Protein AF-B0DZC9-F1 (afdb_monomer_lite)

Foldseek 3Di:
DDDDPVVVVVVLLVLLQLLVCLQCQLVVQLVVLVVVVVVLVVDPPVVNVVCVVVVVVVVSVVSNVVSVVSSVVSVVVSVCSCVVPPDRPSDVVSPPPVPPPPPPPDDDPPDDPPDPPDPDDDDDD

Sequence (125 aa):
MAHQPEDIHEEQIHFANVIATFRNYAQYSLAANNRRRKDVYTLPQADQEVLEKLGYKQKLDDVDKTILINADFLLKIAENPEIFGHDVDLDEENLQIGNVERVNSHEHHAGPLLASLVIEEGMSN

pLDDT: mean 74.79, std 25.24, range [29.03, 98.5]

Radius of gyration: 23.38 Å; chains: 1; bounding box: 42×28×90 Å

Organism: Laccaria bicolor (strain S238N-H82 / ATCC MYA-4686) (NCBI:txid486041)

Secondary structure (DSSP, 8-state):
-PPPHHHHHHHHHHHHHHHHHHHHHHHHHHHHHHHHHHHHTTS-HHHHHHHHHTTHHHHHHHHHHHHHHHHHHHHHHHH-GGGG-S-----GGG-----------S-------------------

Structure (mmCIF, N/CA/C/O backbone):
data_AF-B0DZC9-F1
#
_entry.id   AF-B0DZC9-F1
#
loop_
_atom_site.group_PDB
_atom_site.id
_atom_site.type_symbol
_atom_site.label_atom_id
_atom_site.label_alt_id
_atom_site.label_comp_id
_atom_site.label_asym_id
_atom_site.label_entity_id
_atom_site.label_seq_id
_atom_site.pdbx_PDB_ins_code
_atom_site.Cartn_x
_atom_site.Cartn_y
_atom_site.Cartn_z
_atom_site.occupancy
_atom_site.B_iso_or_equiv
_atom_site.auth_seq_id
_atom_site.auth_comp_id
_atom_site.auth_asym_id
_atom_site.auth_atom_id
_atom_site.pdbx_PDB_model_num
ATOM 1 N N . MET A 1 1 ? 10.321 13.522 -36.888 1.00 48.00 1 MET A N 1
ATOM 2 C CA . MET A 1 1 ? 11.165 14.289 -35.951 1.00 48.00 1 MET A CA 1
ATOM 3 C C . MET A 1 1 ? 12.017 13.263 -35.235 1.00 48.00 1 MET A C 1
ATOM 5 O O . MET A 1 1 ? 11.444 12.296 -34.758 1.00 48.00 1 MET A O 1
ATOM 9 N N . ALA A 1 2 ? 13.343 13.374 -35.295 1.00 54.72 2 ALA A N 1
ATOM 10 C CA . ALA A 1 2 ? 14.209 12.532 -34.474 1.00 54.72 2 ALA A CA 1
ATOM 11 C C . ALA A 1 2 ? 14.198 13.120 -33.057 1.00 54.72 2 ALA A C 1
ATOM 13 O O . ALA A 1 2 ? 14.349 14.335 -32.933 1.00 54.72 2 ALA A O 1
ATOM 14 N N . HIS A 1 3 ? 13.950 12.292 -32.043 1.00 65.06 3 HIS A N 1
ATOM 15 C CA . HIS A 1 3 ? 14.093 12.699 -30.645 1.00 65.06 3 HIS A CA 1
ATOM 16 C C . HIS A 1 3 ? 15.552 13.048 -30.385 1.00 65.06 3 HIS A C 1
ATOM 18 O O . HIS A 1 3 ? 16.446 12.387 -30.931 1.00 65.06 3 HIS A O 1
ATOM 24 N N . GLN A 1 4 ? 15.794 14.116 -29.630 1.00 76.94 4 GLN A N 1
ATOM 25 C CA . GLN A 1 4 ? 17.165 14.450 -29.300 1.00 76.94 4 GLN A CA 1
ATOM 26 C C . GLN A 1 4 ? 17.704 13.448 -28.261 1.00 76.94 4 GLN A C 1
ATOM 28 O O . GLN A 1 4 ? 16.922 12.862 -27.509 1.00 76.94 4 GLN A O 1
ATOM 33 N N . PRO A 1 5 ? 19.021 13.190 -28.228 1.00 72.06 5 PRO A N 1
ATOM 34 C CA . PRO A 1 5 ? 19.617 12.221 -27.307 1.00 72.06 5 PRO A CA 1
ATOM 35 C C . PRO A 1 5 ? 19.291 12.480 -25.828 1.00 72.06 5 PRO A C 1
ATOM 37 O O . PRO A 1 5 ? 19.185 11.536 -25.050 1.00 72.06 5 PRO A O 1
ATOM 40 N N . GLU A 1 6 ? 19.117 13.743 -25.440 1.00 75.00 6 GLU A N 1
ATOM 41 C CA . GLU A 1 6 ? 18.709 14.141 -24.095 1.00 75.00 6 GLU A CA 1
ATOM 42 C C . GLU A 1 6 ? 17.281 13.706 -23.745 1.00 75.00 6 GLU A C 1
ATOM 44 O O . GLU A 1 6 ? 17.070 13.220 -22.635 1.00 75.00 6 GLU A O 1
ATOM 49 N N . ASP A 1 7 ? 16.340 13.781 -24.695 1.00 79.25 7 ASP A N 1
ATOM 50 C CA . ASP A 1 7 ? 14.947 13.362 -24.486 1.00 79.25 7 ASP A CA 1
ATOM 51 C C . ASP A 1 7 ? 14.892 11.855 -24.181 1.00 79.25 7 ASP A C 1
ATOM 53 O O . ASP A 1 7 ? 14.182 11.408 -23.285 1.00 79.25 7 ASP A O 1
ATOM 57 N N . ILE A 1 8 ? 15.710 11.067 -24.890 1.00 79.31 8 ILE A N 1
ATOM 58 C CA . ILE A 1 8 ? 15.802 9.609 -24.714 1.00 79.31 8 ILE A CA 1
ATOM 59 C C . ILE A 1 8 ? 16.341 9.260 -23.321 1.00 79.31 8 ILE A C 1
ATOM 61 O O . ILE A 1 8 ? 15.850 8.334 -22.674 1.00 79.31 8 ILE A O 1
ATOM 65 N N . HIS A 1 9 ? 17.343 9.998 -22.843 1.00 79.19 9 HIS A N 1
ATOM 66 C CA . HIS A 1 9 ? 17.930 9.754 -21.528 1.00 79.19 9 HIS A CA 1
ATOM 67 C C . HIS A 1 9 ? 16.971 10.123 -20.386 1.00 79.19 9 HIS A C 1
ATOM 69 O O . HIS A 1 9 ? 16.846 9.381 -19.410 1.00 79.19 9 HIS A O 1
ATOM 75 N N . GLU A 1 10 ? 16.259 11.244 -20.514 1.00 84.12 10 GLU A N 1
ATOM 76 C CA . GLU A 1 10 ? 15.240 11.656 -19.546 1.00 84.12 10 GLU A CA 1
ATOM 77 C C . GLU A 1 10 ? 14.089 10.635 -19.482 1.00 84.12 10 GLU A C 1
ATOM 79 O O . GLU A 1 10 ? 13.682 10.218 -18.393 1.00 84.12 10 GLU A O 1
ATOM 84 N N . GLU A 1 11 ? 13.629 10.136 -20.633 1.00 82.88 11 GLU A N 1
ATOM 85 C CA . GLU A 1 11 ? 12.626 9.068 -20.709 1.00 82.88 11 GLU A CA 1
ATOM 86 C C . GLU A 1 11 ? 13.085 7.775 -20.011 1.00 82.88 11 GLU A C 1
ATOM 88 O O . GLU A 1 11 ? 12.303 7.171 -19.270 1.00 82.88 11 GLU A O 1
ATOM 93 N N . GLN A 1 12 ? 14.352 7.371 -20.168 1.00 83.19 12 GLN A N 1
ATOM 94 C CA . GLN A 1 12 ? 14.920 6.198 -19.484 1.00 83.19 12 GLN A CA 1
ATOM 95 C C . GLN A 1 12 ? 14.915 6.352 -17.957 1.00 83.19 12 GLN A C 1
ATOM 97 O O . GLN A 1 12 ? 14.516 5.426 -17.243 1.00 83.19 12 GLN A O 1
ATOM 102 N N . ILE A 1 13 ? 15.310 7.520 -17.440 1.00 86.31 13 ILE A N 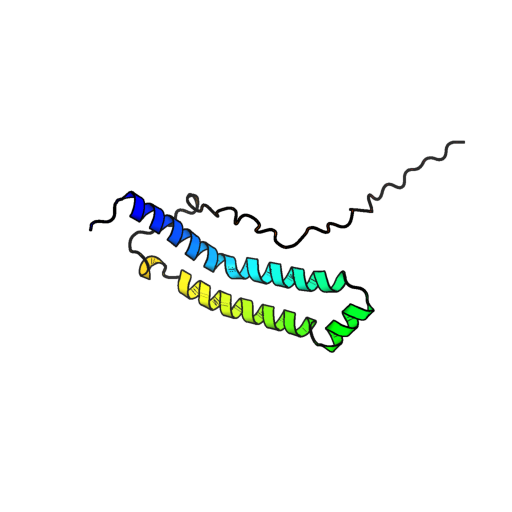1
ATOM 103 C CA . ILE A 1 13 ? 15.292 7.808 -15.996 1.00 86.31 13 ILE A CA 1
ATOM 104 C C . ILE A 1 13 ? 13.859 7.748 -15.462 1.00 86.31 13 ILE A C 1
ATOM 106 O O . ILE A 1 13 ? 13.586 7.107 -14.442 1.00 86.31 13 ILE A O 1
ATOM 110 N N . HIS A 1 14 ? 12.913 8.386 -16.153 1.00 87.06 14 HIS A N 1
ATOM 111 C CA . HIS A 1 14 ? 11.508 8.346 -15.756 1.00 87.06 14 HIS A CA 1
ATOM 112 C C . HIS A 1 14 ? 10.950 6.927 -15.766 1.00 87.06 14 HIS A C 1
ATOM 114 O O . HIS A 1 14 ? 10.239 6.542 -14.834 1.00 87.06 14 HIS A O 1
ATOM 120 N N . PHE A 1 15 ? 11.306 6.131 -16.769 1.00 86.94 15 PHE A N 1
ATOM 121 C CA . PHE A 1 15 ? 10.904 4.738 -16.848 1.00 86.94 15 PHE A CA 1
ATOM 122 C C . PHE A 1 15 ? 11.439 3.919 -15.663 1.00 86.94 15 PHE A C 1
ATOM 124 O O . PHE A 1 15 ? 10.658 3.252 -14.976 1.00 86.94 15 PHE A O 1
ATOM 131 N N . ALA A 1 16 ? 12.734 4.028 -15.347 1.00 86.75 16 ALA A N 1
ATOM 132 C CA . ALA A 1 16 ? 13.334 3.358 -14.192 1.00 86.75 16 ALA A CA 1
ATOM 133 C C . ALA A 1 16 ? 12.632 3.741 -12.875 1.00 86.75 16 ALA A C 1
ATOM 135 O O . ALA A 1 16 ? 12.324 2.875 -12.051 1.00 86.75 16 ALA A O 1
ATOM 136 N N . ASN A 1 17 ? 12.282 5.020 -12.711 1.00 88.88 17 AS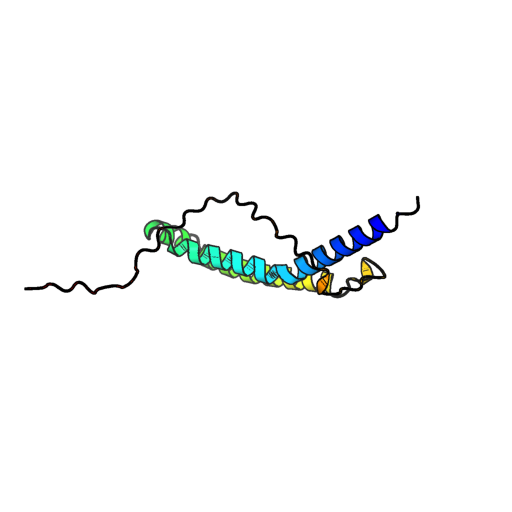N A N 1
ATOM 137 C CA . ASN A 1 17 ? 11.545 5.514 -11.546 1.00 88.88 17 ASN A CA 1
ATOM 138 C C . ASN A 1 17 ? 10.138 4.909 -11.427 1.00 88.88 17 ASN A C 1
ATOM 140 O O . ASN A 1 17 ? 9.696 4.571 -10.322 1.00 88.88 17 ASN A O 1
ATOM 144 N N . VAL A 1 18 ? 9.427 4.727 -12.543 1.00 91.50 18 VAL A N 1
ATOM 145 C CA . VAL A 1 18 ? 8.111 4.065 -12.557 1.00 91.50 18 VAL A CA 1
ATOM 146 C C . VAL A 1 18 ? 8.237 2.602 -12.130 1.00 91.50 18 VAL A C 1
ATOM 148 O O . VAL A 1 18 ? 7.493 2.154 -11.253 1.00 91.50 18 VAL A O 1
ATOM 151 N N . ILE A 1 19 ? 9.214 1.872 -12.671 1.00 90.69 19 ILE A N 1
ATOM 152 C CA . ILE A 1 19 ? 9.465 0.471 -12.305 1.00 90.69 19 ILE A CA 1
ATOM 153 C C . ILE A 1 19 ? 9.828 0.346 -10.821 1.00 90.69 19 ILE A C 1
ATOM 155 O O . ILE A 1 19 ? 9.263 -0.491 -10.109 1.00 90.69 19 ILE A O 1
ATOM 159 N N . ALA A 1 20 ? 10.713 1.208 -10.320 1.00 90.88 20 ALA A N 1
ATOM 160 C CA . ALA A 1 20 ? 11.064 1.252 -8.904 1.00 90.88 20 ALA A CA 1
ATOM 161 C C . ALA A 1 20 ? 9.836 1.541 -8.022 1.00 90.88 20 ALA A C 1
ATOM 163 O O . ALA A 1 20 ? 9.647 0.908 -6.981 1.00 90.88 20 ALA A O 1
ATOM 164 N N . THR A 1 21 ? 8.950 2.441 -8.456 1.00 93.75 21 THR A N 1
ATOM 165 C CA . THR A 1 21 ? 7.700 2.752 -7.746 1.00 93.75 21 THR A CA 1
ATOM 166 C C . THR A 1 21 ? 6.781 1.534 -7.657 1.00 93.75 21 THR A C 1
ATOM 168 O O . THR A 1 21 ? 6.235 1.257 -6.588 1.00 93.75 21 THR A O 1
ATOM 171 N N . PHE A 1 22 ? 6.640 0.763 -8.739 1.00 94.38 22 PHE A N 1
ATOM 172 C CA . PHE A 1 22 ? 5.847 -0.472 -8.732 1.00 94.38 22 PHE A CA 1
ATOM 173 C C . PHE A 1 22 ? 6.418 -1.508 -7.764 1.00 94.38 22 PHE A C 1
ATOM 175 O O . PHE A 1 22 ? 5.663 -2.101 -6.993 1.00 94.38 22 PHE A O 1
ATOM 182 N N . ARG A 1 23 ? 7.746 -1.665 -7.729 1.00 92.88 23 ARG A N 1
ATOM 183 C CA . ARG A 1 23 ? 8.431 -2.572 -6.792 1.00 92.88 23 ARG A CA 1
ATOM 184 C C . ARG A 1 23 ? 8.262 -2.141 -5.328 1.00 92.88 23 ARG A C 1
ATOM 186 O O . ARG A 1 23 ? 8.072 -2.986 -4.458 1.00 92.88 23 ARG A O 1
ATOM 193 N N . ASN A 1 24 ? 8.243 -0.835 -5.055 1.00 95.31 24 ASN A N 1
ATOM 194 C CA . ASN A 1 24 ? 8.111 -0.281 -3.701 1.00 95.31 24 ASN A CA 1
ATOM 195 C C . ASN A 1 24 ? 6.656 -0.159 -3.196 1.00 95.31 24 ASN A C 1
ATOM 197 O O . ASN A 1 24 ? 6.434 0.146 -2.017 1.00 95.31 24 ASN A O 1
ATOM 201 N N . TYR A 1 25 ? 5.653 -0.414 -4.045 1.00 97.75 25 TYR A N 1
ATOM 202 C CA . TYR A 1 25 ? 4.231 -0.242 -3.719 1.00 97.75 25 TYR A CA 1
ATOM 203 C C . TYR A 1 25 ? 3.800 -0.974 -2.439 1.00 97.75 25 TYR A C 1
ATOM 205 O O . TYR A 1 25 ? 3.112 -0.390 -1.595 1.00 97.75 25 TYR A O 1
ATOM 213 N N . ALA A 1 26 ? 4.196 -2.244 -2.284 1.00 97.31 26 ALA A N 1
ATOM 214 C CA . ALA A 1 26 ? 3.764 -3.080 -1.164 1.00 97.31 26 ALA A CA 1
ATOM 215 C C . ALA A 1 26 ? 4.255 -2.522 0.176 1.00 97.31 26 ALA A C 1
ATOM 217 O O . ALA A 1 26 ? 3.461 -2.325 1.097 1.00 97.31 26 ALA A O 1
ATOM 218 N N . GLN A 1 27 ? 5.552 -2.212 0.266 1.00 97.12 27 GLN A N 1
ATOM 219 C CA . GLN A 1 27 ? 6.152 -1.654 1.478 1.00 97.12 27 GLN A CA 1
ATOM 220 C C . GLN A 1 27 ? 5.483 -0.337 1.868 1.00 97.12 27 GLN A C 1
ATOM 222 O O . GLN A 1 27 ? 5.066 -0.175 3.017 1.00 97.12 27 GLN A O 1
ATOM 227 N N . TYR A 1 28 ? 5.330 0.578 0.909 1.00 97.75 28 TYR A N 1
ATOM 228 C CA . TYR A 1 28 ? 4.702 1.872 1.155 1.00 97.75 28 TYR A CA 1
ATOM 229 C C . TYR A 1 28 ? 3.252 1.723 1.647 1.00 97.75 28 TYR A C 1
ATOM 231 O O . TYR A 1 28 ? 2.864 2.289 2.674 1.00 97.75 28 TYR A O 1
ATOM 239 N N . SER A 1 29 ? 2.451 0.922 0.946 1.00 98.19 29 SER A N 1
ATOM 240 C CA . SER A 1 29 ? 1.019 0.771 1.220 1.00 98.19 29 SER A CA 1
ATOM 241 C C . SER A 1 29 ? 0.750 0.077 2.557 1.00 98.19 29 SER A C 1
ATOM 243 O O . SER A 1 29 ? -0.106 0.528 3.324 1.00 98.19 29 SER A O 1
ATOM 245 N N . LEU A 1 30 ? 1.511 -0.975 2.881 1.00 98.38 30 LEU A N 1
ATOM 246 C CA . LEU A 1 30 ? 1.413 -1.672 4.167 1.00 98.38 30 LEU A CA 1
ATOM 247 C C . LEU A 1 30 ? 1.861 -0.780 5.328 1.00 98.38 30 LEU A C 1
ATOM 249 O O . LEU A 1 30 ? 1.211 -0.758 6.374 1.00 98.38 30 LEU A O 1
ATOM 253 N N . ALA A 1 31 ? 2.931 0.003 5.160 1.00 97.94 31 ALA A N 1
ATOM 254 C CA . ALA A 1 31 ? 3.369 0.956 6.178 1.00 97.94 31 ALA A CA 1
ATOM 255 C C . ALA A 1 31 ? 2.284 2.006 6.475 1.00 97.94 31 ALA A C 1
ATOM 257 O O . ALA A 1 31 ? 1.994 2.290 7.641 1.00 97.94 31 ALA A O 1
ATOM 258 N N . ALA A 1 32 ? 1.629 2.531 5.437 1.00 97.81 32 ALA A N 1
ATOM 259 C CA . ALA A 1 32 ? 0.512 3.456 5.591 1.00 97.81 32 ALA A CA 1
ATOM 260 C C . ALA A 1 32 ? -0.687 2.808 6.306 1.00 97.81 32 ALA A C 1
ATOM 262 O O . ALA A 1 32 ? -1.289 3.433 7.181 1.00 97.81 32 ALA A O 1
ATOM 263 N N . ASN A 1 33 ? -1.024 1.554 5.987 1.00 98.06 33 ASN A N 1
ATOM 264 C CA . ASN A 1 33 ? -2.126 0.852 6.647 1.00 98.06 33 ASN A CA 1
ATOM 265 C C . ASN A 1 33 ? -1.818 0.529 8.120 1.00 98.06 33 ASN A C 1
ATOM 267 O O . ASN A 1 33 ? -2.656 0.734 8.999 1.00 98.06 33 ASN A O 1
ATOM 271 N N . ASN A 1 34 ? -0.575 0.150 8.419 1.00 97.81 34 ASN A N 1
ATOM 272 C CA . ASN A 1 34 ? -0.087 -0.022 9.785 1.00 97.81 34 ASN A CA 1
ATOM 273 C C . ASN A 1 34 ? -0.133 1.273 10.597 1.00 97.81 34 ASN A C 1
ATOM 275 O O . ASN A 1 34 ? -0.432 1.229 11.790 1.00 97.81 34 ASN A O 1
ATOM 279 N N . ARG A 1 35 ? 0.128 2.425 9.970 1.00 98.19 35 ARG A N 1
ATOM 280 C CA . ARG A 1 35 ? -0.056 3.723 10.626 1.00 98.19 35 ARG A CA 1
ATOM 281 C C . ARG A 1 35 ? -1.519 3.940 11.006 1.00 98.19 35 ARG A C 1
ATOM 283 O O . ARG A 1 35 ? -1.779 4.160 12.178 1.00 98.19 35 ARG A O 1
ATOM 290 N N . ARG A 1 36 ? -2.469 3.730 10.084 1.00 97.69 36 ARG A N 1
ATOM 291 C CA . ARG A 1 36 ? -3.913 3.835 10.389 1.00 97.69 36 ARG A CA 1
ATOM 292 C C . ARG A 1 36 ? -4.333 2.934 11.548 1.00 97.69 36 ARG A C 1
ATOM 294 O O . ARG A 1 36 ? -5.155 3.332 12.364 1.00 97.69 36 ARG A O 1
ATOM 301 N N . ARG A 1 37 ? -3.756 1.731 11.641 1.00 97.31 37 ARG A N 1
ATOM 302 C CA . ARG A 1 37 ? -3.990 0.806 12.759 1.00 97.31 37 ARG A CA 1
ATOM 303 C C . ARG A 1 37 ? -3.505 1.385 14.091 1.00 97.31 37 ARG A C 1
ATOM 305 O O . ARG A 1 37 ? -4.191 1.237 15.094 1.00 97.31 37 ARG A O 1
ATOM 312 N N . LYS A 1 38 ? -2.348 2.052 14.102 1.00 97.62 38 LYS A N 1
ATOM 313 C CA . LYS A 1 38 ? -1.819 2.749 15.287 1.00 97.62 38 LYS A CA 1
ATOM 314 C C . LYS A 1 38 ? -2.650 3.981 15.642 1.00 97.62 38 LYS A C 1
ATOM 316 O O . LYS A 1 38 ? -2.920 4.188 16.819 1.00 97.62 38 LYS A O 1
ATOM 321 N N . ASP A 1 39 ? -3.098 4.731 14.639 1.00 96.94 39 ASP A N 1
ATOM 322 C CA . ASP A 1 39 ? -3.893 5.950 14.814 1.00 96.94 39 ASP A CA 1
ATOM 323 C C . ASP A 1 39 ? -5.227 5.674 15.529 1.00 96.94 39 ASP A C 1
ATOM 325 O O . ASP A 1 39 ? -5.710 6.518 16.267 1.00 96.94 39 ASP A O 1
ATOM 329 N N . VAL A 1 40 ? -5.804 4.472 15.410 1.00 96.94 40 VAL A N 1
ATOM 330 C CA . VAL A 1 40 ? -7.002 4.100 16.193 1.00 96.94 40 VAL A CA 1
ATOM 331 C C . VAL A 1 40 ? -6.743 4.193 17.697 1.00 96.94 40 VAL A C 1
ATOM 333 O O . VAL A 1 40 ? -7.596 4.662 18.442 1.00 96.94 40 VAL A O 1
ATOM 336 N N . TYR A 1 41 ? -5.560 3.784 18.153 1.00 95.75 41 TYR A N 1
ATOM 337 C CA . TYR A 1 41 ? -5.230 3.755 19.578 1.00 95.75 41 TYR A CA 1
ATOM 338 C C . TYR A 1 41 ? -4.875 5.129 20.151 1.00 95.75 41 TYR A C 1
ATOM 340 O O . TYR A 1 41 ? -4.698 5.248 21.361 1.00 95.75 41 TYR A O 1
ATOM 348 N N . THR A 1 42 ? -4.770 6.165 19.314 1.00 97.25 42 THR A N 1
ATOM 349 C CA . THR A 1 42 ? -4.589 7.548 19.779 1.00 97.25 42 THR A CA 1
ATOM 350 C C . THR A 1 42 ? -5.923 8.237 20.081 1.00 97.25 42 THR A C 1
ATOM 352 O O . THR A 1 42 ? -5.933 9.300 20.700 1.00 97.25 42 THR A O 1
ATOM 355 N N . LEU A 1 43 ? -7.048 7.631 19.684 1.00 96.69 43 LEU A N 1
ATOM 356 C CA . LEU A 1 43 ? -8.392 8.159 19.908 1.00 96.69 43 LEU A CA 1
ATOM 357 C C . LEU A 1 43 ? -8.895 7.875 21.335 1.00 96.69 43 LEU A C 1
ATOM 359 O O . LEU A 1 43 ? -8.473 6.894 21.954 1.00 96.69 43 LEU A O 1
ATOM 363 N N . PRO A 1 44 ? -9.852 8.663 21.860 1.00 98.12 44 PRO A N 1
ATOM 364 C CA . PRO A 1 44 ? -10.580 8.323 23.081 1.00 98.12 44 PRO A CA 1
ATOM 365 C C . PRO A 1 44 ? -11.277 6.958 22.992 1.00 98.12 44 PRO A C 1
ATOM 367 O O . PRO A 1 44 ? -11.728 6.542 21.926 1.00 98.12 44 PRO A O 1
ATOM 370 N N . GLN A 1 45 ? -11.437 6.278 24.132 1.00 97.38 45 GLN A N 1
ATOM 371 C CA . GLN A 1 45 ? -12.028 4.933 24.182 1.00 97.38 45 GLN A CA 1
ATOM 372 C C . GLN A 1 45 ? -13.435 4.868 23.562 1.00 97.38 45 GLN A C 1
ATOM 374 O O . GLN A 1 45 ? -13.738 3.924 22.836 1.00 97.38 45 GLN A O 1
ATOM 379 N N . ALA A 1 46 ? -14.271 5.885 23.795 1.00 97.62 46 ALA A N 1
ATOM 380 C CA . ALA A 1 46 ? -15.612 5.946 23.215 1.00 97.62 46 ALA A CA 1
ATOM 381 C C . ALA A 1 46 ? -15.580 5.899 21.675 1.00 97.62 46 ALA A C 1
ATOM 383 O O . ALA A 1 46 ? -16.374 5.187 21.065 1.00 97.62 46 ALA A O 1
ATOM 384 N N . ASP A 1 47 ? -14.621 6.585 21.050 1.00 97.75 47 ASP A N 1
ATOM 385 C CA . ASP A 1 47 ? -14.476 6.624 19.592 1.00 97.75 47 ASP A CA 1
ATOM 386 C C . ASP A 1 47 ? -13.882 5.316 19.052 1.00 97.75 47 ASP A C 1
ATOM 388 O O . ASP A 1 47 ? -14.315 4.812 18.012 1.00 97.75 47 ASP A O 1
ATOM 392 N N . GLN A 1 48 ? -12.946 4.707 19.790 1.00 97.75 48 GLN A N 1
ATOM 393 C CA . GLN A 1 48 ? -12.431 3.372 19.470 1.00 97.75 48 GLN A CA 1
ATOM 394 C C . GLN A 1 48 ? -13.557 2.329 19.441 1.00 97.75 48 GLN A C 1
ATOM 396 O O . GLN A 1 48 ? -13.625 1.524 18.512 1.00 97.75 48 GLN A O 1
ATOM 401 N N . GLU A 1 49 ? -14.477 2.372 20.409 1.00 97.38 49 GLU A N 1
ATOM 402 C CA . GLU A 1 49 ? -15.628 1.464 20.473 1.00 97.38 49 GLU A CA 1
ATOM 403 C C . GLU A 1 49 ? -16.596 1.653 19.300 1.00 97.38 49 GLU A C 1
ATOM 405 O O . GLU A 1 49 ? -17.162 0.677 18.801 1.00 97.38 49 GLU A O 1
ATOM 410 N N . VAL A 1 50 ? -16.792 2.891 18.833 1.00 97.88 50 VAL A N 1
ATOM 411 C CA . VAL A 1 50 ? -17.588 3.164 17.626 1.00 97.88 50 VAL A CA 1
ATOM 412 C C . VAL A 1 50 ? -16.932 2.511 16.410 1.00 97.88 50 VAL A C 1
ATOM 414 O O . VAL A 1 50 ? -17.599 1.786 15.672 1.00 97.88 50 VAL A O 1
ATOM 417 N N . LEU A 1 51 ? -15.625 2.703 16.220 1.00 97.12 51 LEU A N 1
ATOM 418 C CA . LEU A 1 51 ? -14.884 2.106 15.103 1.00 97.12 51 LEU A CA 1
ATOM 419 C C . LEU A 1 51 ? -14.864 0.574 15.161 1.00 97.12 51 LEU A C 1
ATOM 421 O O . LEU A 1 51 ? -14.947 -0.088 14.124 1.00 97.12 51 LEU A O 1
ATOM 425 N N . GLU A 1 52 ? -14.789 0.001 16.359 1.00 96.00 52 GLU A N 1
ATOM 426 C CA . GLU A 1 52 ? -14.873 -1.441 16.578 1.00 96.00 52 GLU A CA 1
ATOM 427 C C . GLU A 1 52 ? -16.241 -1.995 16.169 1.00 96.00 52 GLU A C 1
ATOM 429 O O . GLU A 1 52 ? -16.303 -2.946 15.390 1.00 96.00 52 GLU A O 1
ATOM 434 N N . LYS A 1 53 ? -17.337 -1.350 16.589 1.00 97.19 53 LYS A N 1
ATOM 435 C CA . LYS A 1 53 ? -18.707 -1.726 16.190 1.00 97.19 53 LYS A CA 1
ATOM 436 C C . LYS A 1 53 ? -18.937 -1.612 14.683 1.00 97.19 53 LYS A C 1
ATOM 438 O O . LYS A 1 53 ? -19.709 -2.385 14.125 1.00 97.19 53 LYS A O 1
ATOM 443 N N . LEU A 1 54 ? -18.260 -0.673 14.023 1.00 97.25 54 LEU A N 1
ATOM 444 C CA . LEU A 1 54 ? -18.293 -0.509 12.567 1.00 97.25 54 LEU A CA 1
ATOM 445 C C . LEU A 1 54 ? -17.402 -1.515 11.817 1.00 97.25 54 LEU A C 1
ATOM 447 O O . LEU A 1 54 ? -17.395 -1.520 10.587 1.00 97.25 54 LEU A O 1
ATOM 451 N N . GLY A 1 55 ? -16.637 -2.354 12.522 1.00 97.38 55 GLY A N 1
ATOM 452 C CA . GLY A 1 55 ? -15.747 -3.336 11.905 1.00 97.38 55 GLY A CA 1
ATOM 453 C C . GLY A 1 55 ? -14.500 -2.722 11.263 1.00 97.38 55 GLY A C 1
ATOM 454 O O . GLY A 1 55 ? -13.919 -3.315 10.354 1.00 97.38 55 GLY A O 1
ATOM 455 N N . TYR A 1 56 ? -14.054 -1.545 11.716 1.00 97.56 56 TYR A N 1
ATOM 456 C CA . TYR A 1 56 ? -12.916 -0.844 11.112 1.00 97.56 56 TYR A CA 1
ATOM 457 C C . TYR A 1 56 ? -11.615 -1.663 11.160 1.00 97.56 56 TYR A C 1
ATOM 459 O O . TYR A 1 56 ? -10.858 -1.673 10.193 1.00 97.56 56 TYR A O 1
ATOM 467 N N . LYS A 1 57 ? -11.381 -2.420 12.242 1.00 94.62 57 LYS A N 1
ATOM 468 C CA . LYS A 1 57 ? -10.219 -3.323 12.360 1.00 94.62 57 LYS A CA 1
ATOM 469 C C . LYS A 1 57 ? -10.223 -4.393 11.262 1.00 94.62 57 LYS A C 1
ATOM 471 O O . LYS A 1 57 ? -9.234 -4.534 10.552 1.00 94.62 57 LYS A O 1
ATOM 476 N N . GLN A 1 58 ? -11.366 -5.051 11.052 1.00 97.56 58 GLN A N 1
ATOM 477 C CA . GLN A 1 58 ? -11.530 -6.039 9.982 1.00 97.56 58 GLN A CA 1
ATOM 478 C C . GLN A 1 58 ? -11.298 -5.413 8.602 1.00 97.56 58 GLN A C 1
ATOM 480 O O . GLN A 1 58 ? -10.640 -6.002 7.747 1.00 97.56 58 GLN A O 1
ATOM 485 N N . LYS A 1 59 ? -11.780 -4.180 8.398 1.00 98.00 59 LYS A N 1
ATOM 486 C CA . LYS A 1 59 ? -11.547 -3.444 7.154 1.00 98.00 59 LYS A CA 1
ATOM 487 C C . LYS A 1 59 ? -10.057 -3.220 6.888 1.00 98.00 59 LYS A C 1
ATOM 489 O O . LYS A 1 59 ? -9.643 -3.359 5.741 1.00 98.00 59 LYS A O 1
ATOM 494 N N . LEU A 1 60 ? -9.261 -2.882 7.906 1.00 97.94 60 LEU A N 1
ATOM 495 C CA . LEU A 1 60 ? -7.810 -2.720 7.756 1.00 97.94 60 LEU A CA 1
ATOM 496 C C . LEU A 1 60 ? -7.134 -4.035 7.345 1.00 97.94 60 LEU A C 1
ATOM 498 O O . LEU A 1 60 ? -6.269 -4.009 6.473 1.00 97.94 60 LEU A O 1
ATOM 502 N N . ASP A 1 61 ? -7.561 -5.168 7.898 1.00 98.00 61 ASP A N 1
ATOM 503 C CA . ASP A 1 61 ? -7.012 -6.483 7.540 1.00 98.00 61 ASP A CA 1
ATOM 504 C C . ASP A 1 61 ? -7.379 -6.890 6.103 1.00 98.00 61 ASP A C 1
ATOM 506 O O . ASP A 1 61 ? -6.568 -7.460 5.372 1.00 98.00 61 ASP A O 1
ATOM 510 N N . ASP A 1 62 ? -8.589 -6.562 5.649 1.00 98.31 62 ASP A N 1
ATOM 511 C CA . ASP A 1 62 ? -8.999 -6.801 4.261 1.00 98.31 62 ASP A CA 1
ATOM 512 C C . ASP A 1 62 ? -8.267 -5.881 3.273 1.00 98.31 62 ASP A C 1
ATOM 514 O O . ASP A 1 62 ? -7.967 -6.277 2.141 1.00 98.31 62 ASP A O 1
ATOM 518 N N . VAL A 1 63 ? -7.923 -4.665 3.705 1.00 98.25 63 VAL A N 1
ATOM 519 C CA . VAL A 1 63 ? -7.056 -3.760 2.944 1.00 98.25 63 VAL A CA 1
ATOM 520 C C . VAL A 1 63 ? -5.649 -4.343 2.809 1.00 98.25 63 VAL A C 1
ATOM 522 O O . VAL A 1 63 ? -5.125 -4.314 1.700 1.00 98.25 63 VAL A O 1
ATOM 525 N N . ASP A 1 64 ? -5.068 -4.937 3.858 1.00 98.44 64 ASP A N 1
ATOM 526 C CA . ASP A 1 64 ? -3.752 -5.594 3.767 1.00 98.44 64 ASP A CA 1
ATOM 527 C C . ASP A 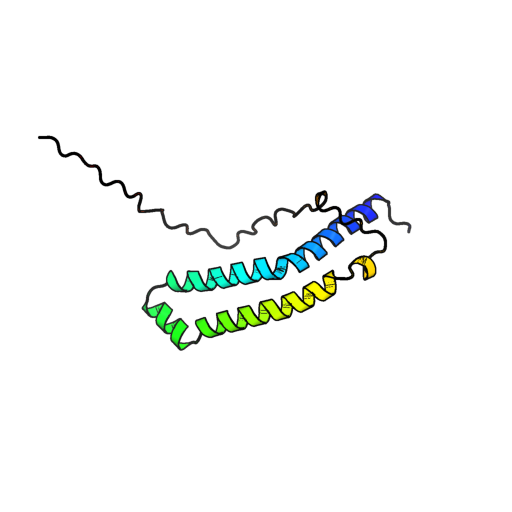1 64 ? -3.755 -6.705 2.702 1.00 98.44 64 ASP A C 1
ATOM 529 O O . ASP A 1 64 ? -2.881 -6.737 1.836 1.00 98.44 64 ASP A O 1
ATOM 533 N N . LYS A 1 65 ? -4.789 -7.557 2.677 1.00 98.50 65 LYS A N 1
ATOM 534 C CA . LYS A 1 65 ? -4.942 -8.594 1.636 1.00 98.50 65 LYS A CA 1
ATOM 535 C C . LYS A 1 65 ? -5.026 -7.990 0.234 1.00 98.50 65 LYS A C 1
ATOM 537 O O . LYS A 1 65 ? -4.403 -8.488 -0.699 1.00 98.50 65 LYS A O 1
ATOM 542 N N . THR A 1 66 ? -5.788 -6.909 0.087 1.00 98.50 66 THR A N 1
ATOM 543 C CA . THR A 1 66 ? -5.969 -6.233 -1.205 1.00 98.50 66 THR A CA 1
ATOM 544 C C . THR A 1 66 ? -4.673 -5.573 -1.679 1.00 98.50 66 THR A C 1
ATOM 546 O O . THR A 1 66 ? -4.357 -5.628 -2.864 1.00 98.50 66 THR A O 1
ATOM 549 N N . ILE A 1 67 ? -3.887 -4.999 -0.762 1.00 98.31 67 ILE A N 1
ATOM 550 C CA . ILE A 1 67 ? -2.558 -4.453 -1.063 1.00 98.31 67 ILE A CA 1
ATOM 551 C C . ILE A 1 67 ? -1.652 -5.548 -1.625 1.00 98.31 67 ILE A C 1
ATOM 553 O O . ILE A 1 67 ? -0.981 -5.309 -2.623 1.00 98.31 67 ILE A O 1
ATOM 557 N N . LEU A 1 68 ? -1.652 -6.744 -1.032 1.00 98.31 68 LEU A N 1
ATOM 558 C CA . LEU A 1 68 ? -0.833 -7.854 -1.526 1.00 98.31 68 LEU A CA 1
ATOM 559 C C . LEU A 1 68 ? -1.260 -8.302 -2.932 1.00 98.31 68 LEU A C 1
ATOM 561 O O . LEU A 1 68 ? -0.410 -8.458 -3.799 1.00 98.31 68 LEU A O 1
ATOM 565 N N . ILE A 1 69 ? -2.565 -8.399 -3.200 1.00 98.38 69 ILE A N 1
ATOM 566 C CA . ILE A 1 69 ? -3.080 -8.727 -4.544 1.00 98.38 69 ILE A CA 1
ATOM 567 C C . ILE A 1 69 ? -2.643 -7.679 -5.579 1.00 98.38 69 ILE A C 1
ATOM 569 O O . ILE A 1 69 ? -2.213 -8.023 -6.681 1.00 98.38 69 ILE A O 1
ATOM 573 N N . ASN A 1 70 ? -2.732 -6.395 -5.230 1.00 97.38 70 ASN A N 1
ATOM 574 C CA . ASN A 1 70 ? -2.289 -5.312 -6.104 1.00 97.38 70 ASN A CA 1
ATOM 575 C C . ASN A 1 70 ? -0.770 -5.342 -6.319 1.00 97.38 70 ASN A C 1
ATOM 577 O O . ASN A 1 70 ? -0.308 -5.102 -7.431 1.00 97.38 70 ASN A O 1
ATOM 581 N N . ALA A 1 71 ? 0.003 -5.651 -5.276 1.00 97.62 71 ALA A N 1
ATOM 582 C CA . ALA A 1 71 ? 1.451 -5.780 -5.363 1.00 97.62 71 ALA A CA 1
ATOM 583 C C . ALA A 1 71 ? 1.854 -6.903 -6.321 1.00 97.62 71 ALA A C 1
ATOM 585 O O . ALA A 1 71 ? 2.678 -6.673 -7.199 1.00 97.62 71 ALA A O 1
ATOM 586 N N . ASP A 1 72 ? 1.218 -8.071 -6.224 1.00 97.31 72 ASP A N 1
ATOM 587 C CA . ASP A 1 72 ? 1.467 -9.190 -7.137 1.00 97.31 72 ASP A CA 1
ATOM 588 C C . ASP A 1 72 ? 1.199 -8.806 -8.597 1.00 97.31 72 ASP A C 1
ATOM 590 O O . ASP A 1 72 ? 1.921 -9.220 -9.503 1.00 97.31 72 ASP A O 1
ATOM 594 N N . PHE A 1 73 ? 0.162 -8.004 -8.851 1.00 96.12 73 PHE A N 1
ATOM 595 C CA . PHE A 1 73 ? -0.119 -7.485 -10.188 1.00 96.12 73 PHE A CA 1
ATOM 596 C C . PHE A 1 73 ? 0.960 -6.506 -10.674 1.00 96.12 73 PHE A C 1
ATOM 598 O O . PHE A 1 73 ? 1.435 -6.630 -11.802 1.00 96.12 73 PHE A O 1
ATOM 605 N N . LEU A 1 74 ? 1.376 -5.560 -9.830 1.00 94.31 74 LEU A N 1
ATOM 606 C CA . LEU A 1 74 ? 2.404 -4.574 -10.176 1.00 94.31 74 LEU A CA 1
ATOM 607 C C . LEU A 1 74 ? 3.781 -5.213 -10.387 1.00 94.31 74 LEU A C 1
ATOM 609 O O . LEU A 1 74 ? 4.510 -4.799 -11.287 1.00 94.31 74 LEU A O 1
ATOM 613 N N . LEU A 1 75 ? 4.119 -6.249 -9.616 1.00 93.31 75 LEU A N 1
ATOM 614 C CA . LEU A 1 75 ? 5.352 -7.012 -9.802 1.00 93.31 75 LEU A CA 1
ATOM 615 C C . LEU A 1 75 ? 5.378 -7.703 -11.166 1.00 93.31 75 LEU A C 1
ATOM 617 O O . LEU A 1 75 ? 6.378 -7.588 -11.863 1.00 93.31 75 LEU A O 1
ATOM 621 N N . LYS A 1 76 ? 4.264 -8.300 -11.608 1.00 92.88 76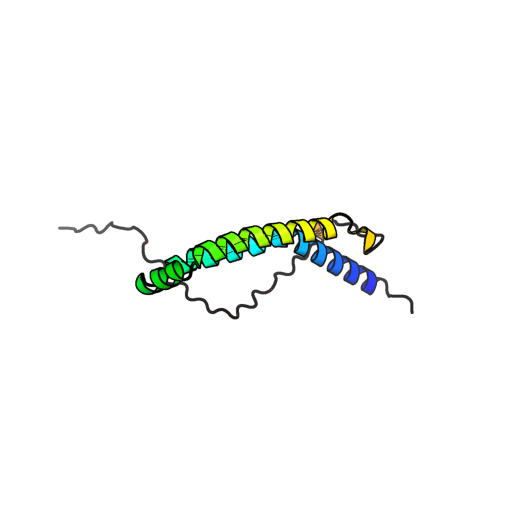 LYS A N 1
ATOM 622 C CA . LYS A 1 76 ? 4.153 -8.887 -12.958 1.00 92.88 76 LYS A CA 1
ATOM 623 C C . LYS A 1 76 ? 4.348 -7.862 -14.074 1.00 92.88 76 LYS A C 1
ATOM 625 O O . LYS A 1 76 ? 4.903 -8.191 -15.115 1.00 92.88 76 LYS A O 1
ATOM 630 N N . ILE A 1 77 ? 3.908 -6.618 -13.874 1.00 88.12 77 ILE A N 1
ATOM 631 C CA . ILE A 1 77 ? 4.172 -5.536 -14.836 1.00 88.12 77 ILE A CA 1
ATOM 632 C C . ILE A 1 77 ? 5.667 -5.183 -14.853 1.00 88.12 77 ILE A C 1
ATOM 634 O O . ILE A 1 77 ? 6.230 -4.934 -15.914 1.00 88.12 77 ILE A O 1
ATOM 638 N N . ALA A 1 78 ? 6.313 -5.192 -13.687 1.00 87.88 78 ALA A N 1
ATOM 639 C CA . ALA A 1 78 ? 7.723 -4.848 -13.516 1.00 87.88 78 ALA A CA 1
ATOM 640 C C . ALA A 1 78 ? 8.715 -6.001 -13.799 1.00 87.88 78 ALA A C 1
ATOM 642 O O . ALA A 1 78 ? 9.926 -5.776 -13.718 1.00 87.88 78 ALA A O 1
ATOM 643 N N . GLU A 1 79 ? 8.230 -7.216 -14.087 1.00 86.44 79 GLU A N 1
ATOM 644 C CA . GLU A 1 79 ? 9.042 -8.410 -14.386 1.00 86.44 79 GLU A CA 1
ATOM 645 C C . GLU A 1 79 ? 9.710 -8.336 -15.762 1.00 86.44 79 GLU A C 1
ATOM 647 O O . GLU A 1 79 ? 10.853 -8.756 -15.901 1.00 86.44 79 GLU A O 1
ATOM 652 N N . ASN A 1 80 ? 9.025 -7.769 -16.758 1.00 81.12 80 ASN A N 1
ATOM 653 C CA . ASN A 1 80 ? 9.530 -7.654 -18.128 1.00 81.12 80 ASN A CA 1
ATOM 654 C C . ASN A 1 80 ? 9.549 -6.183 -18.575 1.00 81.12 80 ASN A C 1
ATOM 656 O O . ASN A 1 80 ? 8.760 -5.787 -19.438 1.00 81.12 80 ASN A O 1
ATOM 660 N N . PRO A 1 81 ? 10.422 -5.349 -17.982 1.00 74.06 81 PRO A N 1
ATOM 661 C CA . PRO A 1 81 ? 10.500 -3.930 -18.316 1.00 74.06 81 PRO A CA 1
ATOM 662 C C . PRO A 1 81 ? 10.887 -3.693 -19.785 1.00 74.06 81 PRO A C 1
ATOM 664 O O . PRO A 1 81 ? 10.489 -2.688 -20.362 1.00 74.06 81 PRO A O 1
ATOM 667 N N . GLU A 1 82 ? 11.565 -4.652 -20.418 1.00 70.38 82 GLU A N 1
ATOM 668 C CA . GLU A 1 82 ? 11.996 -4.595 -21.822 1.00 70.38 82 GLU A CA 1
ATOM 669 C C . GLU A 1 82 ? 10.833 -4.495 -22.824 1.00 70.38 82 GLU A C 1
ATOM 671 O O . GLU A 1 82 ? 11.003 -4.002 -23.936 1.00 70.38 82 GLU A O 1
ATOM 676 N N . ILE A 1 83 ? 9.615 -4.894 -22.425 1.00 67.75 83 ILE A N 1
ATOM 677 C CA . ILE A 1 83 ? 8.399 -4.717 -23.242 1.00 67.75 83 ILE A CA 1
ATOM 678 C C . ILE A 1 83 ? 8.108 -3.221 -23.471 1.00 67.75 83 ILE A C 1
ATOM 680 O O . ILE A 1 83 ? 7.455 -2.854 -24.448 1.00 67.75 83 ILE A O 1
ATOM 684 N N . PHE A 1 84 ? 8.592 -2.353 -22.580 1.00 67.69 84 PHE A N 1
ATOM 685 C CA . PHE A 1 84 ? 8.351 -0.914 -22.600 1.00 67.69 84 PHE A CA 1
ATOM 686 C C . PHE A 1 84 ? 9.550 -0.091 -23.115 1.00 67.69 84 PHE A C 1
ATOM 688 O O . PHE A 1 84 ? 9.409 1.120 -23.262 1.00 67.69 84 PHE A O 1
ATOM 695 N N . GLY A 1 85 ? 10.694 -0.713 -23.440 1.00 60.44 85 GLY A N 1
ATOM 696 C CA . GLY A 1 85 ? 11.868 -0.038 -24.011 1.00 60.44 85 GLY A CA 1
ATOM 697 C C . GLY A 1 85 ? 13.071 -0.976 -24.167 1.00 60.44 85 GLY A C 1
ATOM 698 O O . GLY A 1 85 ? 13.329 -1.788 -23.285 1.00 60.44 85 GLY A O 1
ATOM 699 N N . HIS A 1 86 ? 13.796 -0.884 -25.289 1.00 53.84 86 HIS A N 1
ATOM 700 C CA . HIS A 1 86 ? 14.780 -1.902 -25.692 1.00 53.84 86 HIS A CA 1
ATOM 701 C C . HIS A 1 86 ? 16.187 -1.779 -25.078 1.00 53.84 86 HIS A C 1
ATOM 703 O O . HIS A 1 86 ? 16.947 -2.725 -25.217 1.00 53.84 86 HIS A O 1
ATOM 709 N N . ASP A 1 87 ? 16.520 -0.697 -24.371 1.00 52.03 87 ASP A N 1
ATOM 710 C CA . ASP A 1 87 ? 17.859 -0.485 -23.795 1.00 52.03 87 ASP A CA 1
ATOM 711 C C . ASP A 1 87 ? 17.737 0.247 -22.449 1.00 52.03 87 ASP A C 1
ATOM 713 O O . ASP A 1 87 ? 17.967 1.454 -22.353 1.00 52.03 87 ASP A O 1
ATOM 717 N N . VAL A 1 88 ? 17.281 -0.453 -21.408 1.00 52.59 88 VAL A N 1
ATOM 718 C CA . VAL A 1 88 ? 17.236 0.102 -20.049 1.00 52.59 88 VAL A CA 1
ATOM 719 C C . VAL A 1 88 ? 18.278 -0.622 -19.208 1.00 52.59 88 VAL A C 1
ATOM 721 O O . VAL A 1 88 ? 17.977 -1.625 -18.562 1.00 52.59 88 VAL A O 1
ATOM 724 N N . ASP A 1 89 ? 19.509 -0.113 -19.223 1.00 51.69 89 ASP A N 1
ATOM 725 C CA . ASP A 1 89 ? 20.510 -0.461 -18.216 1.00 51.69 89 ASP A CA 1
ATOM 726 C C . ASP A 1 89 ? 19.999 0.072 -16.869 1.00 51.69 89 ASP A C 1
ATOM 728 O O . ASP A 1 89 ? 20.103 1.256 -16.544 1.00 51.69 89 ASP A O 1
ATOM 732 N N . LEU A 1 90 ? 19.328 -0.802 -16.113 1.00 52.97 90 LEU A N 1
ATOM 733 C CA . LEU A 1 90 ? 18.812 -0.524 -14.774 1.00 52.97 90 LEU A CA 1
ATOM 734 C C . LEU A 1 90 ? 19.970 -0.534 -13.765 1.00 52.97 90 LEU A C 1
ATOM 736 O O . LEU A 1 90 ? 19.991 -1.349 -12.844 1.00 52.97 90 LEU A O 1
ATOM 740 N N . ASP A 1 91 ? 20.938 0.360 -13.940 1.00 47.78 91 ASP A N 1
ATOM 741 C CA . ASP A 1 91 ? 21.972 0.583 -12.940 1.00 47.78 91 ASP A CA 1
ATOM 742 C C . ASP A 1 91 ? 21.319 1.230 -11.711 1.00 47.78 91 ASP A C 1
ATOM 744 O O . ASP A 1 91 ? 20.797 2.349 -11.762 1.00 47.78 91 ASP A O 1
ATOM 748 N N . GLU A 1 92 ? 21.338 0.509 -10.587 1.00 51.53 92 GLU A N 1
ATOM 749 C CA . GLU A 1 92 ? 20.739 0.919 -9.307 1.00 51.53 92 GLU A CA 1
ATOM 750 C C . GLU A 1 92 ? 21.265 2.279 -8.793 1.00 51.53 92 GLU A C 1
ATOM 752 O O . GLU A 1 92 ? 20.632 2.899 -7.938 1.00 51.53 92 GLU A O 1
ATOM 757 N N . GLU A 1 93 ? 22.384 2.779 -9.332 1.00 50.19 93 GLU A N 1
ATOM 758 C CA . GLU A 1 93 ? 22.989 4.070 -8.976 1.00 50.19 93 GLU A CA 1
ATOM 759 C C . GLU A 1 93 ? 22.290 5.296 -9.593 1.00 50.19 93 GLU A C 1
ATOM 761 O O . GLU A 1 93 ? 22.386 6.387 -9.032 1.00 50.19 93 GLU A O 1
ATOM 766 N N . ASN A 1 94 ? 21.534 5.141 -10.689 1.00 45.72 94 ASN A N 1
ATOM 767 C CA . ASN A 1 94 ? 20.803 6.246 -11.335 1.00 45.72 94 ASN A CA 1
ATOM 768 C C . ASN A 1 94 ? 19.364 6.415 -10.831 1.00 45.72 94 ASN A C 1
ATOM 770 O O . ASN A 1 94 ? 18.610 7.250 -11.338 1.00 45.72 94 ASN A O 1
ATOM 774 N N . LEU A 1 95 ? 18.985 5.664 -9.796 1.00 47.03 95 LEU A N 1
ATOM 775 C CA . LEU A 1 95 ? 17.744 5.871 -9.068 1.00 47.03 95 LEU A CA 1
ATOM 776 C C . LEU A 1 95 ? 17.843 7.188 -8.290 1.00 47.03 95 LEU A C 1
ATOM 778 O O . LEU A 1 95 ? 18.069 7.216 -7.078 1.00 47.03 95 LEU A O 1
ATOM 782 N N . GLN A 1 96 ? 17.583 8.305 -8.969 1.00 46.66 96 GLN A N 1
ATOM 783 C CA . GLN A 1 96 ? 16.947 9.436 -8.316 1.00 46.66 96 GLN A CA 1
ATOM 784 C C . GLN A 1 96 ? 15.563 8.944 -7.906 1.00 46.66 96 GLN A C 1
ATOM 786 O O . GLN A 1 96 ? 14.558 9.220 -8.558 1.00 46.66 96 GLN A O 1
ATOM 791 N N . ILE A 1 97 ? 15.514 8.237 -6.771 1.00 48.06 97 ILE A N 1
ATOM 792 C CA . ILE A 1 97 ? 14.383 8.321 -5.865 1.00 48.06 97 ILE A CA 1
ATOM 793 C C . ILE A 1 97 ? 14.325 9.808 -5.558 1.00 48.06 97 ILE A C 1
ATOM 795 O O . ILE A 1 97 ? 14.943 10.290 -4.607 1.00 48.06 97 ILE A O 1
ATOM 799 N N . GLY A 1 98 ? 13.666 10.554 -6.451 1.00 38.84 98 GLY A N 1
ATOM 800 C CA . GLY A 1 98 ? 13.229 11.897 -6.200 1.00 38.84 98 GLY A CA 1
ATOM 801 C C . GLY A 1 98 ? 12.611 11.764 -4.839 1.00 38.84 98 GLY A C 1
ATOM 802 O O . GLY A 1 98 ? 11.698 10.954 -4.652 1.00 38.84 98 GLY A O 1
ATOM 803 N N . ASN A 1 99 ? 13.247 12.427 -3.876 1.00 40.84 99 ASN A N 1
ATOM 804 C CA . ASN A 1 99 ? 12.686 12.687 -2.579 1.00 40.84 99 ASN A CA 1
ATOM 805 C C . ASN A 1 99 ? 11.273 13.118 -2.944 1.00 40.84 99 ASN A C 1
ATOM 807 O O . ASN A 1 99 ? 11.124 14.196 -3.517 1.00 40.84 99 ASN A O 1
ATOM 811 N N . VAL A 1 100 ? 10.288 12.215 -2.825 1.00 41.94 100 VAL A N 1
ATOM 812 C CA . VAL A 1 100 ? 8.901 12.572 -3.065 1.00 41.94 100 VAL A CA 1
ATOM 813 C C . VAL A 1 100 ? 8.741 13.570 -1.964 1.00 41.94 100 VAL A C 1
ATOM 815 O O . VAL A 1 100 ? 8.685 13.181 -0.790 1.00 41.94 100 VAL A O 1
ATOM 818 N N . GLU A 1 101 ? 8.885 14.847 -2.335 1.00 34.69 101 GLU A N 1
ATOM 819 C CA . GLU A 1 101 ? 8.755 15.944 -1.422 1.00 34.69 101 GLU A CA 1
ATOM 820 C C . GLU A 1 101 ? 7.492 15.589 -0.702 1.00 34.69 101 GLU A C 1
ATOM 822 O O . GLU A 1 101 ? 6.467 15.283 -1.323 1.00 34.69 101 GLU A O 1
ATOM 827 N N . ARG A 1 102 ? 7.641 15.445 0.612 1.00 42.59 102 ARG A N 1
ATOM 828 C CA . ARG A 1 102 ? 6.516 15.296 1.493 1.00 42.59 102 ARG A CA 1
ATOM 829 C C . ARG A 1 102 ? 5.586 16.421 1.081 1.00 42.59 102 ARG A C 1
ATOM 831 O O . ARG A 1 102 ? 5.791 17.558 1.498 1.00 42.59 102 ARG A O 1
ATOM 838 N N . VAL A 1 103 ? 4.575 16.125 0.269 1.00 33.03 103 VAL A N 1
ATOM 839 C CA . VAL A 1 103 ? 3.420 16.988 0.131 1.00 33.03 103 VAL A CA 1
ATOM 840 C C . VAL A 1 103 ? 2.693 16.754 1.443 1.00 33.03 103 VAL A C 1
ATOM 842 O O . VAL A 1 103 ? 1.768 15.958 1.579 1.00 33.03 103 VAL A O 1
ATOM 845 N N . ASN A 1 104 ? 3.280 17.369 2.467 1.00 36.59 104 ASN A N 1
ATOM 846 C CA . ASN A 1 104 ? 2.778 17.565 3.797 1.00 36.59 104 ASN A CA 1
ATOM 847 C C . ASN A 1 104 ? 1.570 18.479 3.613 1.00 36.59 104 ASN A C 1
ATOM 849 O O . ASN A 1 104 ? 1.649 19.689 3.780 1.00 36.59 104 ASN A O 1
ATOM 853 N N . SER A 1 105 ? 0.442 17.884 3.247 1.00 36.75 105 SER A N 1
ATOM 854 C CA . SER A 1 105 ? -0.879 18.452 3.495 1.00 36.75 105 SER A CA 1
ATOM 855 C C . SER A 1 105 ? -1.592 17.652 4.590 1.00 36.75 105 SER A C 1
ATOM 857 O O . SER A 1 105 ? -2.798 17.410 4.524 1.00 36.75 105 SER A O 1
ATOM 859 N N . HIS A 1 106 ? -0.839 17.189 5.591 1.00 41.28 106 HIS A N 1
ATOM 860 C CA . HIS A 1 106 ? -1.404 16.702 6.842 1.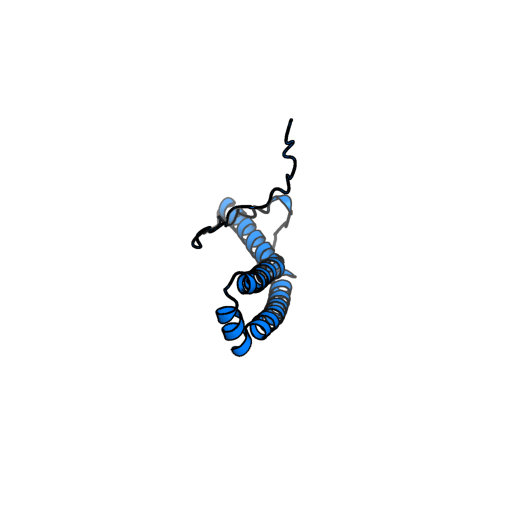00 41.28 106 HIS A CA 1
ATOM 861 C C . HIS A 1 106 ? -0.530 17.165 7.999 1.00 41.28 106 HIS A C 1
ATOM 863 O O . HIS A 1 106 ? 0.618 16.750 8.143 1.00 41.28 106 HIS A O 1
ATOM 869 N N . GLU A 1 107 ? -1.076 18.116 8.747 1.00 32.38 107 GLU A N 1
ATOM 870 C CA . GLU A 1 107 ? -0.408 18.847 9.809 1.00 32.38 107 GLU A CA 1
ATOM 871 C C . GLU A 1 107 ? 0.197 17.913 10.861 1.00 32.38 107 GLU A C 1
ATOM 873 O O . GLU A 1 107 ? -0.405 16.947 11.330 1.00 32.38 107 GLU A O 1
ATOM 878 N N . HIS A 1 108 ? 1.430 18.245 11.232 1.00 41.28 108 HIS A N 1
ATOM 879 C CA . HIS A 1 108 ? 2.129 17.686 12.370 1.00 41.28 108 HIS A CA 1
ATOM 880 C C . HIS A 1 108 ? 1.406 18.086 13.663 1.00 41.28 108 HIS A C 1
ATOM 882 O O . HIS A 1 108 ? 1.483 19.239 14.074 1.00 41.28 108 HIS A O 1
ATOM 888 N N . HIS A 1 109 ? 0.822 17.121 14.371 1.00 33.16 109 HIS A N 1
ATOM 889 C CA . HIS A 1 109 ? 0.698 17.217 15.825 1.00 33.16 109 HIS A CA 1
ATOM 890 C C . HIS A 1 109 ? 1.559 16.129 16.467 1.00 33.16 109 HIS A C 1
ATOM 892 O O . HIS A 1 109 ? 1.081 15.101 16.946 1.00 33.16 109 HIS A O 1
ATOM 898 N N . ALA A 1 110 ? 2.873 16.358 16.443 1.00 34.34 110 ALA A N 1
ATOM 899 C CA . ALA A 1 110 ? 3.779 15.700 17.367 1.00 34.34 110 ALA A CA 1
ATOM 900 C C . ALA A 1 110 ? 3.415 16.180 18.780 1.00 34.34 110 ALA A C 1
ATOM 902 O O . ALA A 1 110 ? 3.745 17.298 19.169 1.00 34.34 110 ALA A O 1
ATOM 903 N N . GLY A 1 111 ? 2.687 15.348 19.527 1.00 29.03 111 GLY A N 1
ATOM 904 C CA . GLY A 1 111 ? 2.565 15.519 20.971 1.00 29.03 111 GLY A CA 1
ATOM 905 C C . GLY A 1 111 ? 3.958 15.444 21.611 1.00 29.03 111 GLY A C 1
ATOM 906 O O . GLY A 1 111 ? 4.808 14.690 21.124 1.00 29.03 111 GLY A O 1
ATOM 907 N N . PRO A 1 112 ? 4.231 16.240 22.656 1.00 34.16 112 PRO A N 1
ATOM 908 C CA . PRO A 1 112 ? 5.561 16.336 23.234 1.00 34.16 112 PRO A CA 1
ATOM 909 C C . PRO A 1 112 ? 5.994 14.982 23.799 1.00 34.16 112 PRO A C 1
ATOM 911 O O . PRO A 1 112 ? 5.228 14.300 24.480 1.00 34.16 112 PRO A O 1
ATOM 914 N N . LEU A 1 113 ? 7.251 14.625 23.528 1.00 34.62 113 LEU A N 1
ATOM 915 C CA . LEU A 1 113 ? 7.998 13.595 24.242 1.00 34.62 113 LEU A CA 1
ATOM 916 C C . LEU A 1 113 ? 8.034 13.960 25.736 1.00 34.6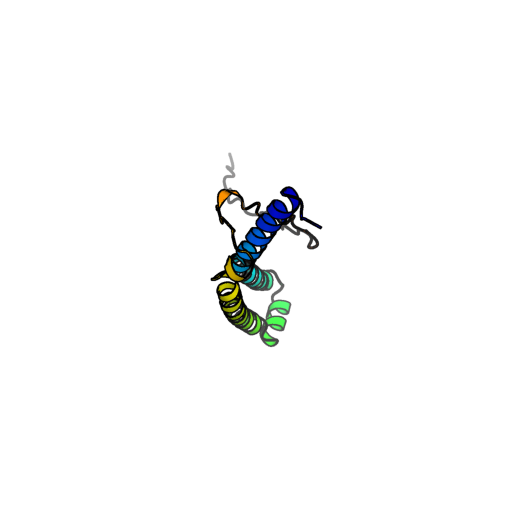2 113 LEU A C 1
ATOM 918 O O . LEU A 1 113 ? 8.946 14.637 26.200 1.00 34.62 113 LEU A O 1
ATOM 922 N N . LEU A 1 114 ? 7.026 13.525 26.488 1.00 29.44 114 LEU A N 1
ATOM 923 C CA . LEU A 1 114 ? 7.036 13.494 27.945 1.00 29.44 114 LEU A CA 1
ATOM 924 C C . LEU A 1 114 ? 7.204 12.048 28.395 1.00 29.44 114 LEU A C 1
ATOM 926 O O . LEU A 1 114 ? 6.228 11.324 28.555 1.00 29.44 114 LEU A O 1
ATOM 930 N N . ALA A 1 115 ? 8.462 11.649 28.565 1.00 34.34 115 ALA A N 1
ATOM 931 C CA . ALA A 1 115 ? 8.947 10.939 29.749 1.00 34.34 115 ALA A CA 1
ATOM 932 C C . ALA A 1 115 ? 10.413 10.548 29.524 1.00 34.34 115 ALA A C 1
ATOM 934 O O . ALA A 1 115 ? 10.755 9.383 29.325 1.00 34.34 115 ALA A O 1
ATOM 935 N N . SER A 1 116 ? 11.297 11.545 29.587 1.00 34.25 116 SER A N 1
ATOM 936 C CA . SER A 1 116 ? 12.644 11.304 30.091 1.00 34.25 116 SER A CA 1
ATOM 937 C C . SER A 1 116 ? 12.484 10.809 31.525 1.00 34.25 116 SER A C 1
ATOM 939 O O . SER A 1 116 ? 12.135 11.573 32.423 1.00 34.25 116 SER A O 1
ATOM 941 N N . LEU A 1 117 ? 12.669 9.509 31.718 1.00 36.94 117 LEU A N 1
ATOM 942 C CA . LEU A 1 117 ? 12.824 8.898 33.025 1.00 36.94 117 LEU A CA 1
ATOM 943 C C . LEU A 1 117 ? 14.154 9.398 33.610 1.00 36.94 117 LEU A C 1
ATOM 945 O O . LEU A 1 117 ? 15.202 8.800 33.388 1.00 36.94 117 LEU A O 1
ATOM 949 N N . VAL A 1 118 ? 14.107 10.528 34.312 1.00 35.28 118 VAL A N 1
ATOM 950 C CA . VAL A 1 118 ? 15.152 10.980 35.235 1.00 35.28 118 VAL A CA 1
ATOM 951 C C . VAL A 1 118 ? 14.447 11.299 36.546 1.00 35.28 118 VAL A C 1
ATOM 953 O O . VAL A 1 118 ? 13.891 12.377 36.720 1.00 35.28 118 VAL A O 1
ATOM 956 N N . ILE A 1 119 ? 14.418 10.322 37.451 1.00 37.44 119 ILE A N 1
ATOM 957 C CA . ILE A 1 119 ? 14.228 10.587 38.876 1.00 37.44 119 ILE A CA 1
ATOM 958 C C . ILE A 1 119 ? 15.620 10.473 39.491 1.00 37.44 119 ILE A C 1
ATOM 960 O O . ILE A 1 119 ? 16.042 9.399 39.901 1.00 37.44 119 ILE A O 1
ATOM 964 N N . GLU A 1 120 ? 16.332 11.592 39.508 1.00 38.12 120 GLU A N 1
ATOM 965 C CA . GLU A 1 120 ? 17.373 11.882 40.490 1.00 38.12 120 GLU A CA 1
ATOM 966 C C . GLU A 1 120 ? 17.131 13.316 40.960 1.00 38.12 120 GLU A C 1
ATOM 968 O O . GLU A 1 120 ? 17.686 14.272 40.429 1.00 38.12 120 GLU A O 1
ATOM 973 N N . GLU A 1 121 ? 16.255 13.470 41.953 1.00 38.19 121 GLU A N 1
ATOM 974 C CA . GLU A 1 121 ? 16.355 14.604 42.864 1.00 38.19 121 GLU A CA 1
ATOM 975 C C . GLU A 1 121 ? 16.974 14.100 44.162 1.00 38.19 121 GLU A C 1
ATOM 977 O O . GLU A 1 121 ? 16.369 13.346 44.927 1.00 38.19 121 GLU A O 1
ATOM 982 N N . GLY A 1 122 ? 18.214 14.524 44.394 1.00 37.94 122 GLY A N 1
ATOM 983 C CA . GLY A 1 122 ? 18.766 14.576 45.731 1.00 37.94 122 GLY A CA 1
ATOM 984 C C . GLY A 1 122 ? 18.020 15.636 46.536 1.00 37.94 122 GLY A C 1
ATOM 985 O O . GLY A 1 122 ? 18.047 16.815 46.197 1.00 37.94 122 GLY A O 1
ATOM 986 N N . MET A 1 123 ? 17.402 15.223 47.639 1.00 39.72 123 MET A N 1
ATOM 987 C CA . MET A 1 123 ? 17.121 16.127 48.749 1.00 39.72 123 MET A CA 1
ATOM 988 C C . MET A 1 123 ? 18.312 16.080 49.701 1.00 39.72 123 MET A C 1
ATOM 990 O O . MET A 1 123 ? 18.543 15.088 50.389 1.00 39.72 123 MET A O 1
ATOM 994 N N . SER A 1 124 ? 19.075 17.169 49.706 1.00 49.94 124 SER A N 1
ATOM 995 C CA . SER A 1 124 ? 20.050 17.483 50.742 1.00 49.94 124 SER A CA 1
ATOM 996 C C . SER A 1 124 ? 19.319 18.048 51.960 1.00 49.94 124 SER A C 1
ATOM 998 O O . SER A 1 124 ? 18.644 19.072 51.843 1.00 49.94 124 SER A O 1
ATOM 1000 N N . ASN A 1 125 ? 19.476 17.392 53.109 1.00 41.97 125 ASN A N 1
ATOM 1001 C CA . ASN A 1 125 ? 19.744 18.007 54.415 1.00 41.97 125 ASN A CA 1
ATOM 1002 C C . ASN A 1 125 ? 20.214 16.939 55.403 1.00 41.97 125 ASN A C 1
ATOM 1004 O O . ASN A 1 125 ? 19.513 15.911 55.526 1.00 41.97 125 ASN A O 1
#